Protein AF-A0A3L6R718-F1 (afdb_monomer)

Organism: Panicum miliaceum (NCBI:txid4540)

Solvent-accessible surface area (backbone atoms only — not comparable to full-atom values): 8370 Å² total; per-residue (Å²): 140,82,83,84,83,80,84,76,80,83,82,77,84,85,75,85,74,84,87,86,72,76,80,82,74,62,94,78,62,72,79,85,72,74,74,84,76,82,76,89,83,74,93,73,61,36,59,85,87,23,28,28,35,40,29,41,41,46,64,53,92,78,83,75,60,46,24,33,27,30,36,37,34,23,36,43,86,56,47,77,78,45,74,51,74,47,78,46,79,61,64,58,61,69,57,33,32,52,48,15,45,53,52,50,52,53,51,36,51,75,71,67,57,86,43,73,47,80,45,68,84,56,62,66,62,54,47,68,76,70,112

Radius of gyration: 24.32 Å; Cα contacts (8 Å, |Δi|>4): 175; chains: 1; bounding box: 55×45×75 Å

pLDDT: mean 85.24, std 19.6, range [33.31, 98.69]

Secondary structure (DSSP, 8-state):
-PPP---PPPPPP-PPPP--------TTPPP----S--------PPPTT-EEEEEEEEE--SSS--EEEEEEEE-TT--EEEEEEEEE----HHHHHHHHHHHHHHHHHHTT---EEEE-S-HHHHHHHH-

Mean predicted aligned error: 12.93 Å

Nearest PDB structures (foldseek):
  4e19-assembly2_B  TM=9.263E-01  e=2.752E-05  Halobacterium salinarum NRC-1
  4h8k-assembly1_B  TM=8.906E-01  e=5.238E-05  uncultured organism
  7o24-assembly1_C  TM=7.044E-01  e=3.435E-03  White-tufted-ear marmoset simian foamy virus
  7o0g-assembly1_A  TM=5.135E-01  e=5.390E-03  White-tufted-ear marmoset simian foamy virus
  6kr6-assembly1_A  TM=4.774E-01  e=8.578E-02  Drosophila melanogaster

Structure (mmCIF, N/CA/C/O backbone):
data_AF-A0A3L6R718-F1
#
_entry.id   AF-A0A3L6R718-F1
#
loop_
_atom_site.group_PDB
_atom_site.id
_atom_site.type_symbol
_atom_site.label_atom_id
_atom_site.label_alt_id
_atom_site.label_comp_id
_atom_site.label_asym_id
_atom_site.label_entity_id
_atom_site.label_seq_id
_atom_site.pdbx_PDB_ins_code
_atom_site.Cartn_x
_atom_site.Cartn_y
_atom_site.Cartn_z
_atom_site.occupancy
_atom_site.B_iso_or_equiv
_atom_site.auth_seq_id
_atom_site.auth_comp_id
_atom_site.auth_asym_id
_atom_site.auth_atom_id
_atom_site.pdbx_PDB_model_num
ATOM 1 N N . MET A 1 1 ? -27.736 -13.959 -58.048 1.00 43.75 1 MET A N 1
ATOM 2 C CA . MET A 1 1 ? -26.321 -13.923 -57.623 1.00 43.75 1 MET A CA 1
ATOM 3 C C . MET A 1 1 ? -26.204 -14.729 -56.344 1.00 43.75 1 MET A C 1
ATOM 5 O O . MET A 1 1 ? -26.587 -14.239 -55.293 1.00 43.75 1 MET A O 1
ATOM 9 N N . ALA A 1 2 ? -25.807 -15.994 -56.460 1.00 34.69 2 ALA A N 1
ATOM 10 C CA . ALA A 1 2 ? -25.593 -16.880 -55.322 1.00 34.69 2 ALA A CA 1
ATOM 11 C C . ALA A 1 2 ? -24.092 -16.897 -55.004 1.00 34.69 2 ALA A C 1
ATOM 13 O O . ALA A 1 2 ? -23.288 -17.207 -55.880 1.00 34.69 2 ALA A O 1
ATOM 14 N N . CYS A 1 3 ? -23.722 -16.523 -53.779 1.00 33.31 3 CYS A N 1
ATOM 15 C CA . CYS A 1 3 ? -22.373 -16.724 -53.251 1.00 33.31 3 CYS A CA 1
ATOM 16 C C . CYS A 1 3 ? -22.178 -18.211 -52.913 1.00 33.31 3 CYS A C 1
ATOM 18 O O . CYS A 1 3 ? -23.033 -18.766 -52.222 1.00 33.31 3 CYS A O 1
ATOM 20 N N . PRO A 1 4 ? -21.077 -18.862 -53.323 1.00 42.53 4 PRO A N 1
ATOM 21 C CA . PRO A 1 4 ? -20.739 -20.180 -52.815 1.00 42.53 4 PRO A CA 1
ATOM 22 C C . PRO A 1 4 ? -20.029 -20.042 -51.463 1.00 42.53 4 PRO A C 1
ATOM 24 O O . PRO A 1 4 ? -19.002 -19.377 -51.335 1.00 42.53 4 PRO A O 1
ATOM 27 N N . THR A 1 5 ? -20.593 -20.675 -50.441 1.00 45.50 5 THR A N 1
ATOM 28 C CA . THR A 1 5 ? -20.006 -20.799 -49.106 1.00 45.50 5 THR A CA 1
ATOM 29 C C . THR A 1 5 ? -18.853 -21.801 -49.168 1.00 45.50 5 THR A C 1
ATOM 31 O O . THR A 1 5 ? -19.072 -23.002 -49.306 1.00 45.50 5 THR A O 1
ATOM 34 N N . SER A 1 6 ? -17.611 -21.324 -49.090 1.00 47.25 6 SER A N 1
ATOM 35 C CA . SER A 1 6 ? -16.434 -22.182 -48.936 1.00 47.25 6 SER A CA 1
ATOM 36 C C . SER A 1 6 ? -16.367 -22.716 -47.502 1.00 47.25 6 SER A C 1
ATOM 38 O O . SER A 1 6 ? -16.189 -21.947 -46.557 1.00 47.25 6 SER A O 1
ATOM 40 N N . LEU A 1 7 ? -16.511 -24.030 -47.341 1.00 44.69 7 LEU A N 1
ATOM 41 C CA . LEU A 1 7 ? -16.279 -24.744 -46.086 1.00 44.69 7 LEU A CA 1
ATOM 42 C C . LEU A 1 7 ? -14.768 -24.780 -45.795 1.00 44.69 7 LEU A C 1
ATOM 44 O O . LEU A 1 7 ? -14.010 -25.401 -46.537 1.00 44.69 7 LEU A O 1
ATOM 48 N N . LEU A 1 8 ? -14.324 -24.115 -44.726 1.00 44.81 8 LEU A N 1
ATOM 49 C CA . LEU A 1 8 ? -12.980 -24.295 -44.165 1.00 44.81 8 LEU A CA 1
ATOM 50 C C . LEU A 1 8 ? -12.970 -25.551 -43.271 1.00 44.81 8 LEU A C 1
ATOM 52 O O . LEU A 1 8 ? -13.922 -25.746 -42.512 1.00 44.81 8 LEU A O 1
ATOM 56 N N . PRO A 1 9 ? -11.928 -26.402 -43.313 1.00 42.19 9 PRO A N 1
ATOM 57 C CA . PRO A 1 9 ? -11.829 -27.545 -42.413 1.00 42.19 9 PRO A CA 1
ATOM 58 C C . PRO A 1 9 ? -11.507 -27.082 -40.985 1.00 42.19 9 PRO A C 1
ATOM 60 O O . PRO A 1 9 ? -10.716 -26.162 -40.771 1.00 42.19 9 PRO A O 1
ATOM 63 N N . ALA A 1 10 ? -12.126 -27.737 -40.003 1.00 47.72 10 ALA A N 1
ATOM 64 C CA . ALA A 1 10 ? -11.881 -27.508 -38.585 1.00 47.72 10 ALA A CA 1
ATOM 65 C C . ALA A 1 10 ? -10.403 -27.762 -38.234 1.00 47.72 10 ALA A C 1
ATOM 67 O O . ALA A 1 10 ? -9.854 -28.820 -38.543 1.00 47.72 10 ALA A O 1
ATOM 68 N N . ALA A 1 11 ? -9.762 -26.793 -37.577 1.00 49.28 11 ALA A N 1
ATOM 69 C CA . ALA A 1 11 ? -8.417 -26.950 -37.038 1.00 49.28 11 ALA A CA 1
ATOM 70 C C . ALA A 1 11 ? -8.421 -27.993 -35.906 1.00 49.28 11 ALA A C 1
ATOM 72 O O . ALA A 1 11 ? -9.219 -27.905 -34.972 1.00 49.28 11 ALA A O 1
ATOM 73 N N . ALA A 1 12 ? -7.532 -28.985 -35.991 1.00 49.12 12 ALA A N 1
ATOM 74 C CA . ALA A 1 12 ? -7.333 -29.978 -34.941 1.00 49.12 12 ALA A CA 1
ATOM 75 C C . ALA A 1 12 ? -6.740 -29.331 -33.667 1.00 49.12 12 ALA A C 1
ATOM 77 O O . ALA A 1 12 ? -5.954 -28.384 -33.775 1.00 49.12 12 ALA A O 1
ATOM 78 N N . PRO A 1 13 ? -7.071 -29.826 -32.459 1.00 45.09 13 PRO A N 1
ATOM 79 C CA . PRO A 1 13 ? -6.542 -29.278 -31.215 1.00 45.09 13 PRO A CA 1
ATOM 80 C C . PRO A 1 13 ? -5.035 -29.536 -31.079 1.00 45.09 13 PRO A C 1
ATOM 82 O O . PRO A 1 13 ? -4.555 -30.663 -31.199 1.00 45.09 13 PRO A O 1
ATOM 85 N N . PHE A 1 14 ? -4.292 -28.466 -30.799 1.00 46.66 14 PHE A N 1
ATOM 86 C CA . PHE A 1 14 ? -2.864 -28.497 -30.502 1.00 46.66 14 PHE A CA 1
ATOM 87 C C . PHE A 1 14 ? -2.670 -28.986 -29.059 1.00 46.66 14 PHE A C 1
ATOM 89 O O . PHE A 1 14 ? -2.994 -28.272 -28.110 1.00 46.66 14 PHE A O 1
ATOM 96 N N . PHE A 1 15 ? -2.167 -30.207 -28.875 1.00 44.31 15 PHE A N 1
ATOM 97 C CA . PHE A 1 15 ? -1.768 -30.699 -27.555 1.00 44.31 15 PHE A CA 1
ATOM 98 C C . PHE A 1 15 ? -0.338 -30.224 -27.252 1.00 44.31 15 PHE A C 1
ATOM 100 O O . PHE A 1 15 ? 0.576 -30.569 -28.005 1.00 44.31 15 PHE A O 1
ATOM 107 N N . PRO A 1 16 ? -0.091 -29.449 -26.179 1.00 51.16 16 PRO A N 1
ATOM 108 C CA . PRO A 1 16 ? 1.271 -29.141 -25.767 1.00 51.16 16 PRO A CA 1
ATOM 109 C C . PRO A 1 16 ? 1.934 -30.424 -25.251 1.00 51.16 16 PRO A C 1
ATOM 111 O O . PRO A 1 16 ? 1.446 -31.062 -24.319 1.00 51.16 16 PRO A O 1
ATOM 114 N N . GLY A 1 17 ? 3.036 -30.826 -25.889 1.00 55.19 17 GLY A N 1
ATOM 115 C CA . GLY A 1 17 ? 3.840 -31.964 -25.448 1.00 55.19 17 GLY A CA 1
ATOM 116 C C . GLY A 1 17 ? 4.447 -31.739 -24.053 1.00 55.19 17 GLY A C 1
ATOM 117 O O . GLY A 1 17 ? 4.605 -30.594 -23.623 1.00 55.19 17 GLY A O 1
ATOM 118 N N . PRO A 1 18 ? 4.805 -32.813 -23.329 1.00 53.88 18 PRO A N 1
ATOM 119 C CA . PRO A 1 18 ? 5.374 -32.701 -21.994 1.00 53.88 18 PRO A CA 1
ATOM 120 C C . PRO A 1 18 ? 6.732 -31.989 -22.026 1.00 53.88 18 PRO A C 1
ATOM 122 O O . PRO A 1 18 ? 7.655 -32.365 -22.751 1.00 53.88 18 PRO A O 1
ATOM 125 N N . CYS A 1 19 ? 6.857 -30.950 -21.203 1.00 55.19 19 CYS A N 1
ATOM 126 C CA . CYS A 1 19 ? 8.073 -30.178 -20.985 1.00 55.19 19 CYS A CA 1
ATOM 127 C C . CYS A 1 19 ? 9.116 -31.005 -20.207 1.00 55.19 19 CYS A C 1
ATOM 129 O O . CYS A 1 19 ? 9.352 -30.813 -19.018 1.00 55.19 19 CYS A O 1
ATOM 131 N N . HIS A 1 20 ? 9.782 -31.934 -20.892 1.00 52.53 20 HIS A N 1
ATOM 132 C CA . HIS A 1 20 ? 10.924 -32.675 -20.357 1.00 52.53 20 HIS A CA 1
ATOM 133 C C . HIS A 1 20 ? 12.232 -31.913 -20.579 1.00 52.53 20 HIS A C 1
ATOM 135 O O . HIS A 1 20 ? 13.059 -32.290 -21.410 1.00 52.53 20 HIS A O 1
ATOM 141 N N . ARG A 1 21 ? 12.459 -30.837 -19.825 1.00 51.84 21 ARG A N 1
ATOM 142 C CA . ARG A 1 21 ? 13.832 -30.350 -19.633 1.00 51.84 21 ARG A CA 1
ATOM 143 C C . ARG A 1 21 ? 13.994 -29.666 -18.283 1.00 51.84 21 ARG A C 1
ATOM 145 O O . ARG A 1 21 ? 14.165 -28.458 -18.189 1.00 51.84 21 ARG A O 1
ATOM 152 N N . ALA A 1 22 ? 13.944 -30.473 -17.225 1.00 52.44 22 ALA A N 1
ATOM 153 C CA . ALA A 1 22 ? 14.551 -30.075 -15.964 1.00 52.44 22 ALA A CA 1
ATOM 154 C C . ALA A 1 22 ? 16.062 -29.864 -16.202 1.00 52.44 22 ALA A C 1
ATOM 156 O O . ALA A 1 22 ? 16.679 -30.691 -16.886 1.00 52.44 22 ALA A O 1
ATOM 157 N N . PRO A 1 23 ? 16.676 -28.789 -15.679 1.00 57.53 23 PRO A N 1
ATOM 158 C CA . PRO A 1 23 ? 18.126 -28.677 -15.654 1.00 57.53 23 PRO A CA 1
ATOM 159 C C . PRO A 1 23 ? 18.683 -29.886 -14.899 1.00 57.53 23 PRO A C 1
ATOM 161 O O . PRO A 1 23 ? 18.255 -30.172 -13.781 1.00 57.53 23 PRO A O 1
ATOM 164 N N . GLN A 1 24 ? 19.610 -30.615 -15.516 1.00 60.75 24 GLN A N 1
ATOM 165 C CA . GLN A 1 24 ? 20.333 -31.686 -14.837 1.00 60.75 24 GLN A CA 1
ATOM 166 C C . GLN A 1 24 ? 21.156 -31.049 -13.712 1.00 60.75 24 GLN A C 1
ATOM 168 O O . GLN A 1 24 ? 22.133 -30.346 -13.967 1.00 60.75 24 GLN A O 1
ATOM 173 N N . LEU A 1 25 ? 20.717 -31.234 -12.466 1.00 62.12 25 LEU A N 1
ATOM 174 C CA . LEU A 1 25 ? 21.479 -30.836 -11.287 1.00 62.12 25 LEU A CA 1
ATOM 175 C C . LEU A 1 25 ?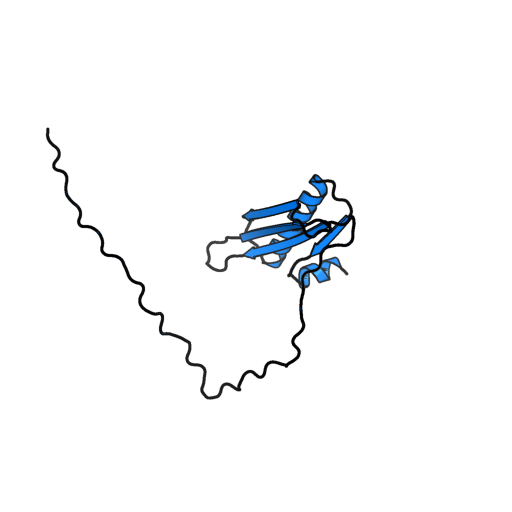 22.786 -31.640 -11.271 1.00 62.12 25 LEU A C 1
ATOM 177 O O . LEU A 1 25 ? 22.769 -32.853 -11.471 1.00 62.12 25 LEU A O 1
ATOM 181 N N . SER A 1 26 ? 23.918 -30.961 -11.063 1.00 74.38 26 SER A N 1
ATOM 182 C CA . SER A 1 26 ? 25.233 -31.607 -10.995 1.00 74.38 26 SER A CA 1
ATOM 183 C C . SER A 1 26 ? 25.226 -32.748 -9.963 1.00 74.38 26 SER A C 1
ATOM 185 O O . SER A 1 26 ? 24.768 -32.520 -8.840 1.00 74.38 26 SER A O 1
ATOM 187 N N . PRO A 1 27 ? 25.809 -33.927 -10.261 1.00 66.75 27 PRO A N 1
ATOM 188 C CA . PRO A 1 27 ? 25.975 -35.021 -9.296 1.00 66.75 27 PRO A CA 1
ATOM 189 C C . PRO A 1 27 ? 26.769 -34.629 -8.038 1.00 66.75 27 PRO A C 1
ATOM 191 O O . PRO A 1 27 ? 26.742 -35.339 -7.039 1.00 66.75 27 PRO A O 1
ATOM 194 N N . SER A 1 28 ? 27.488 -33.502 -8.088 1.00 74.69 28 SER A N 1
ATOM 195 C CA . SER A 1 28 ? 28.260 -32.939 -6.976 1.00 74.69 28 SER A CA 1
ATOM 196 C C . SER A 1 28 ? 27.502 -31.906 -6.135 1.00 74.69 28 SER A C 1
ATOM 198 O O . SER A 1 28 ? 28.082 -31.336 -5.206 1.00 74.69 28 SER A O 1
ATOM 200 N N . ALA A 1 29 ? 26.230 -31.628 -6.440 1.00 70.75 29 ALA A N 1
ATOM 201 C CA . ALA A 1 29 ? 25.427 -30.717 -5.638 1.00 70.75 29 ALA A CA 1
ATOM 202 C C . ALA A 1 29 ? 25.269 -31.291 -4.223 1.00 70.75 29 ALA A C 1
ATOM 204 O O . ALA A 1 29 ? 24.717 -32.373 -4.027 1.00 70.75 29 ALA A O 1
ATOM 205 N N . ARG A 1 30 ? 25.772 -30.563 -3.219 1.00 73.44 30 ARG A N 1
ATOM 206 C CA . ARG A 1 30 ? 25.526 -30.910 -1.816 1.00 73.44 30 ARG A CA 1
ATOM 207 C C . ARG A 1 30 ? 24.010 -30.935 -1.589 1.00 73.44 30 ARG A C 1
ATOM 209 O O . ARG A 1 30 ? 23.340 -30.014 -2.065 1.00 73.44 30 ARG A O 1
ATOM 216 N N . PRO A 1 31 ? 23.466 -31.924 -0.856 1.00 73.62 31 PRO A N 1
ATOM 217 C CA . PRO A 1 31 ? 22.072 -31.886 -0.447 1.00 73.62 31 PRO A CA 1
ATOM 218 C C . PRO A 1 31 ? 21.807 -30.546 0.231 1.00 73.62 31 PRO A C 1
ATOM 220 O O . PRO A 1 31 ? 22.541 -30.159 1.145 1.00 73.62 31 PRO A O 1
ATOM 223 N N . PHE A 1 32 ? 20.788 -29.824 -0.232 1.00 71.06 32 PHE A N 1
ATOM 224 C CA . PHE A 1 32 ? 20.300 -28.664 0.493 1.00 71.06 32 PHE A CA 1
ATOM 225 C C . PHE A 1 32 ? 19.892 -29.150 1.883 1.00 71.06 32 PHE A C 1
ATOM 227 O O . PHE A 1 32 ? 18.955 -29.934 2.020 1.00 71.06 32 PHE A O 1
ATOM 234 N N . GLN A 1 33 ? 20.643 -28.743 2.903 1.00 73.44 33 GLN A N 1
ATOM 235 C CA . GLN A 1 33 ? 20.255 -28.931 4.290 1.00 73.44 33 GLN A CA 1
ATOM 236 C C . GLN A 1 33 ? 19.480 -27.679 4.694 1.00 73.44 33 GLN A C 1
ATOM 238 O O . GLN A 1 33 ? 20.111 -26.663 4.997 1.00 73.44 33 GLN A O 1
ATOM 243 N N . PRO A 1 34 ? 18.133 -27.689 4.652 1.00 69.56 34 PRO A N 1
ATOM 244 C CA . PRO A 1 34 ? 17.376 -26.582 5.203 1.00 69.56 34 PRO A CA 1
ATOM 245 C C . PRO A 1 34 ? 17.766 -26.440 6.672 1.00 69.56 34 PRO A C 1
ATOM 247 O O . PRO A 1 34 ? 17.664 -27.392 7.447 1.00 69.56 34 PRO A O 1
ATOM 250 N N . SER A 1 35 ? 18.220 -25.248 7.055 1.00 73.19 35 SER A N 1
ATOM 251 C CA . SER A 1 35 ? 18.268 -24.853 8.459 1.00 73.19 35 SER A CA 1
ATOM 252 C C . SER A 1 35 ? 16.886 -25.134 9.052 1.00 73.19 35 SER A C 1
ATOM 254 O O . SER A 1 35 ? 15.891 -24.564 8.611 1.00 73.19 35 SER A O 1
ATOM 256 N N . SER A 1 36 ? 16.801 -26.059 10.005 1.00 72.38 36 SER A N 1
ATOM 257 C CA . SER A 1 36 ? 15.544 -26.620 10.522 1.00 72.38 36 SER A CA 1
ATOM 258 C C . SER A 1 36 ? 14.728 -25.651 11.386 1.00 72.38 36 SER A C 1
ATOM 260 O O . SER A 1 36 ? 13.772 -26.054 12.050 1.00 72.38 36 SER A O 1
ATOM 262 N N . ARG A 1 37 ? 15.057 -24.355 11.384 1.00 79.00 37 ARG A N 1
ATOM 263 C CA . ARG A 1 37 ? 14.239 -23.332 1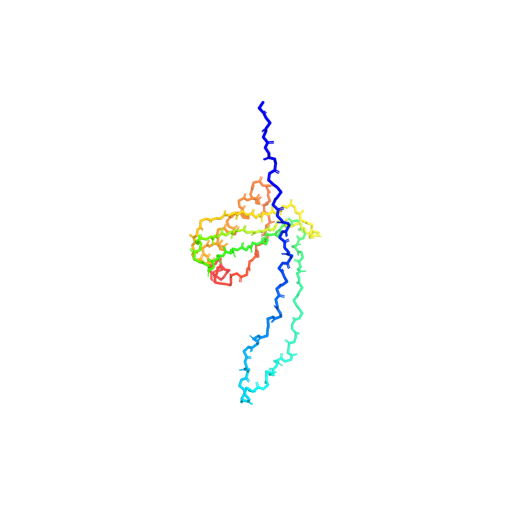2.036 1.00 79.00 37 ARG A CA 1
ATOM 264 C C . ARG A 1 37 ? 13.090 -22.926 11.122 1.00 79.00 37 ARG A C 1
ATOM 266 O O . ARG A 1 37 ? 13.176 -21.951 10.383 1.00 79.00 37 ARG A O 1
ATOM 273 N N . VAL A 1 38 ? 11.997 -23.675 11.214 1.00 79.75 38 VAL A N 1
ATOM 274 C CA . VAL A 1 38 ? 10.703 -23.251 10.677 1.00 79.75 38 VAL A CA 1
ATOM 275 C C . VAL A 1 38 ? 10.177 -22.118 11.557 1.00 79.75 38 VAL A C 1
ATOM 277 O O . VAL A 1 38 ? 9.860 -22.327 12.726 1.00 79.75 38 VAL A O 1
ATOM 280 N N . VAL A 1 39 ? 10.102 -20.908 11.003 1.00 83.75 39 VAL A N 1
ATOM 281 C CA . VAL A 1 39 ? 9.433 -19.771 11.644 1.00 83.75 39 VAL A CA 1
ATOM 282 C C . VAL A 1 39 ? 8.014 -19.706 11.099 1.00 83.75 39 VAL A C 1
ATOM 284 O O . VAL A 1 39 ? 7.816 -19.503 9.902 1.00 83.75 39 VAL A O 1
ATOM 287 N N . LEU A 1 40 ? 7.022 -19.886 11.970 1.00 84.88 40 LEU A N 1
ATOM 288 C CA . LEU A 1 40 ? 5.629 -19.685 11.595 1.00 84.88 40 LEU A CA 1
ATOM 289 C C . LEU A 1 40 ? 5.377 -18.182 11.424 1.00 84.88 40 LEU A C 1
ATOM 291 O O . LEU A 1 40 ? 5.417 -17.429 12.395 1.00 84.88 40 LEU A O 1
ATOM 295 N N . VAL A 1 41 ? 5.114 -17.754 10.190 1.00 84.19 41 VAL A N 1
ATOM 296 C CA . VAL A 1 41 ? 4.711 -16.379 9.880 1.00 84.19 41 VAL A CA 1
ATOM 297 C C . VAL A 1 41 ? 3.209 -16.374 9.634 1.00 84.19 41 VAL A C 1
ATOM 299 O O . VAL A 1 41 ? 2.725 -17.003 8.696 1.00 84.19 41 VAL A O 1
ATOM 302 N N . GLN A 1 42 ? 2.470 -15.666 10.484 1.00 91.31 42 GLN A N 1
ATOM 303 C CA . GLN A 1 42 ? 1.031 -15.486 10.339 1.00 91.31 42 GLN A CA 1
ATOM 304 C C . GLN A 1 42 ? 0.719 -14.001 10.169 1.00 91.31 42 GLN A C 1
ATOM 306 O O . GLN A 1 42 ? 1.235 -13.155 10.898 1.00 91.31 42 GLN A O 1
ATOM 311 N N . TRP A 1 43 ? -0.155 -13.684 9.215 1.00 93.88 43 TRP A N 1
ATOM 312 C CA . TRP A 1 43 ? -0.702 -12.339 9.091 1.00 93.88 43 TRP A CA 1
ATOM 313 C C . TRP A 1 43 ? -1.570 -12.005 10.313 1.00 93.88 43 TRP A C 1
ATOM 315 O O . TRP A 1 43 ? -2.412 -12.805 10.724 1.00 93.88 43 TRP A O 1
ATOM 325 N N . VAL A 1 44 ? -1.390 -10.808 10.874 1.00 94.81 44 VAL A N 1
ATOM 326 C CA . VAL A 1 44 ? -2.132 -10.331 12.051 1.00 94.81 44 VAL A CA 1
ATOM 327 C C . VAL A 1 44 ? -2.925 -9.076 11.674 1.00 94.81 44 VAL A C 1
ATOM 329 O O . VAL A 1 44 ? -2.360 -8.187 11.032 1.00 94.81 44 VAL A O 1
ATOM 332 N N . PRO A 1 45 ? -4.209 -8.947 12.055 1.00 96.94 45 PRO A N 1
ATOM 333 C CA . PRO A 1 45 ? -4.965 -7.715 11.833 1.00 96.94 45 PRO A CA 1
ATOM 334 C C . PRO A 1 45 ? -4.378 -6.525 12.614 1.00 96.94 45 PRO A C 1
ATOM 336 O O . PRO A 1 45 ? -3.647 -6.716 13.587 1.00 96.94 45 PRO A O 1
ATOM 339 N N . PRO A 1 46 ? -4.670 -5.276 12.208 1.00 97.94 46 PRO A N 1
ATOM 340 C CA . PRO A 1 46 ? -4.223 -4.104 12.954 1.00 97.94 46 PRO A CA 1
ATOM 341 C C . PRO A 1 46 ? -4.933 -3.998 14.321 1.00 97.94 46 PRO A C 1
ATOM 343 O O . PRO A 1 46 ? -6.004 -4.586 14.511 1.00 97.94 46 PRO A O 1
ATOM 346 N N . PRO A 1 47 ? -4.392 -3.203 15.266 1.00 97.94 47 PRO A N 1
ATOM 347 C CA . PRO A 1 47 ? -5.062 -2.913 16.532 1.00 97.94 47 PRO A CA 1
ATOM 348 C C . PRO A 1 47 ? -6.477 -2.344 16.342 1.00 97.94 47 PRO A C 1
ATOM 350 O O . PRO A 1 47 ? -6.798 -1.735 15.320 1.00 97.94 47 PRO A O 1
ATOM 353 N N . ARG A 1 48 ? -7.343 -2.486 17.353 1.00 97.56 48 ARG A N 1
ATOM 354 C CA . ARG A 1 48 ? -8.706 -1.926 17.303 1.00 97.56 48 ARG A CA 1
ATOM 355 C C . ARG A 1 48 ? -8.687 -0.425 17.002 1.00 97.56 48 ARG A C 1
ATOM 357 O O . ARG A 1 48 ? -7.941 0.335 17.614 1.00 97.56 48 ARG A O 1
ATOM 364 N N . GLY A 1 49 ? -9.539 -0.004 16.067 1.00 96.19 49 GLY A N 1
ATOM 365 C CA . GLY A 1 49 ? -9.639 1.391 15.631 1.00 96.19 49 GLY A CA 1
ATOM 366 C C . GLY A 1 49 ? -8.533 1.848 14.671 1.00 96.19 49 GLY A C 1
ATOM 367 O O . GLY A 1 49 ? -8.508 3.034 14.324 1.00 96.19 49 GLY A O 1
ATOM 368 N N . TRP A 1 50 ? -7.650 0.937 14.255 1.00 98.56 50 TRP A N 1
ATOM 369 C CA . TRP A 1 50 ? -6.669 1.132 13.193 1.00 98.56 50 TRP A CA 1
ATOM 370 C C . TRP A 1 50 ? -7.076 0.368 11.936 1.00 98.56 50 TRP A C 1
ATOM 372 O O . TRP A 1 50 ? -7.804 -0.625 11.991 1.00 98.56 50 TRP A O 1
ATOM 382 N N . PHE A 1 51 ? -6.552 0.830 10.808 1.00 98.69 51 PHE A N 1
ATOM 383 C CA . PHE A 1 51 ? -6.651 0.159 9.521 1.00 98.69 51 PHE A CA 1
ATOM 384 C C . PHE A 1 51 ? -5.267 -0.284 9.073 1.00 98.69 51 PHE A C 1
ATOM 386 O O . PHE A 1 51 ? -4.267 0.339 9.420 1.00 98.69 51 PHE A O 1
ATOM 393 N N . LYS A 1 52 ? -5.193 -1.365 8.309 1.00 98.69 52 LYS A N 1
ATOM 394 C CA . LYS A 1 52 ? -3.942 -1.872 7.756 1.00 98.69 52 LYS A CA 1
ATOM 395 C C . LYS A 1 52 ? -3.942 -1.682 6.255 1.00 98.69 52 LYS A C 1
ATOM 397 O O . LYS A 1 52 ? -4.879 -2.124 5.601 1.00 98.69 52 LYS A O 1
ATOM 402 N N . ILE A 1 53 ? -2.908 -1.035 5.738 1.00 98.56 53 ILE A N 1
ATOM 403 C CA . ILE A 1 53 ? -2.657 -0.862 4.311 1.00 98.56 53 ILE A CA 1
ATOM 404 C C . ILE A 1 53 ? -1.552 -1.845 3.938 1.00 98.56 53 ILE A C 1
ATOM 406 O O . ILE A 1 53 ? -0.401 -1.634 4.310 1.00 98.56 53 ILE A O 1
ATOM 410 N N . ASN A 1 54 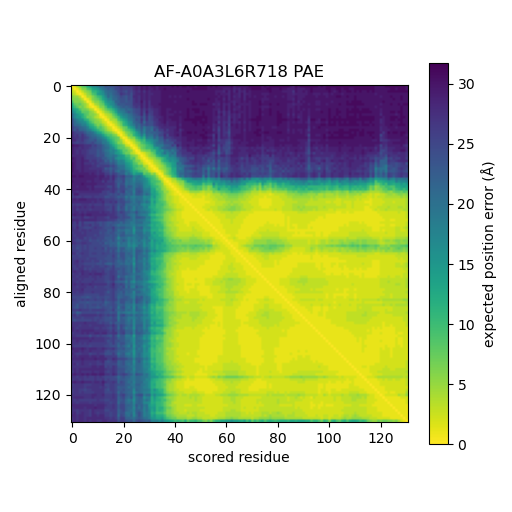? -1.906 -2.907 3.221 1.00 98.38 54 ASN A N 1
ATOM 411 C CA . ASN A 1 54 ? -0.940 -3.766 2.544 1.00 98.38 54 ASN A CA 1
ATOM 412 C C . ASN A 1 54 ? -0.756 -3.243 1.115 1.00 98.38 54 ASN A C 1
ATOM 414 O O . ASN A 1 54 ? -1.757 -3.048 0.423 1.00 98.38 54 ASN A O 1
ATOM 418 N N . PHE A 1 55 ? 0.479 -3.007 0.681 1.00 98.50 55 PHE A N 1
ATOM 419 C CA . PHE A 1 55 ? 0.794 -2.543 -0.674 1.00 98.50 55 PHE A CA 1
ATOM 420 C C . PHE A 1 55 ? 1.865 -3.427 -1.318 1.00 98.50 55 PHE A C 1
ATOM 422 O O . PHE A 1 55 ? 2.631 -4.068 -0.605 1.00 98.50 55 PHE A O 1
ATOM 429 N N . ASN A 1 56 ? 1.876 -3.470 -2.650 1.00 98.38 56 ASN A N 1
ATOM 430 C CA . ASN A 1 56 ? 2.902 -4.149 -3.437 1.00 98.38 56 ASN A CA 1
ATOM 431 C C . ASN A 1 56 ? 3.018 -3.504 -4.826 1.00 98.38 56 ASN A C 1
ATOM 433 O O . ASN A 1 56 ? 2.007 -3.224 -5.486 1.00 98.38 56 ASN A O 1
ATOM 437 N N . GLY A 1 57 ? 4.241 -3.329 -5.296 1.00 98.06 57 GLY A N 1
ATOM 438 C CA . GLY A 1 57 ? 4.609 -2.931 -6.645 1.00 98.06 57 GLY A CA 1
ATOM 439 C C . GLY A 1 57 ? 5.060 -4.121 -7.494 1.00 98.06 57 GLY A C 1
ATOM 440 O O . GLY A 1 57 ? 5.574 -5.120 -7.010 1.00 98.06 57 GLY A O 1
ATOM 441 N N . SER A 1 58 ? 4.850 -4.064 -8.805 1.00 97.44 58 SER A N 1
ATOM 442 C CA . SER A 1 58 ? 5.328 -5.111 -9.710 1.00 97.44 58 SER A CA 1
ATOM 443 C C . SER A 1 58 ? 5.827 -4.517 -11.014 1.00 97.44 58 SER A C 1
ATOM 445 O O . SER A 1 58 ? 5.210 -3.610 -11.576 1.00 97.44 58 SER A O 1
ATOM 447 N N . VAL A 1 59 ? 6.953 -5.039 -11.493 1.00 97.94 59 VAL A N 1
ATOM 448 C CA . VAL A 1 59 ? 7.595 -4.651 -12.748 1.00 97.94 59 VAL A CA 1
ATOM 449 C C . VAL A 1 59 ? 7.780 -5.902 -13.598 1.00 97.94 59 VAL A C 1
ATOM 451 O O . VAL A 1 59 ? 8.274 -6.920 -13.120 1.00 97.94 59 VAL A O 1
ATOM 454 N N . TYR A 1 60 ? 7.385 -5.829 -14.867 1.00 96.31 60 TYR A N 1
ATOM 455 C CA . TYR A 1 60 ? 7.540 -6.934 -15.806 1.00 96.31 60 TYR A CA 1
ATOM 456 C C . TYR A 1 60 ? 8.929 -6.875 -16.453 1.00 96.31 60 TYR A C 1
ATOM 458 O O . TYR A 1 60 ? 9.295 -5.878 -17.076 1.00 96.31 60 TYR A O 1
ATOM 466 N N . HIS A 1 61 ? 9.691 -7.964 -16.338 1.00 93.06 61 HIS A N 1
ATOM 467 C CA . HIS A 1 61 ? 11.019 -8.121 -16.947 1.00 93.06 61 HIS A CA 1
ATOM 468 C C . HIS A 1 61 ? 10.959 -8.885 -18.283 1.00 93.06 61 HIS A C 1
ATOM 470 O O . HIS A 1 61 ? 11.770 -9.765 -18.549 1.00 93.06 61 HIS A O 1
ATOM 476 N N . ASP A 1 62 ? 9.972 -8.562 -19.119 1.00 95.50 62 ASP A N 1
ATOM 477 C CA . ASP A 1 62 ? 9.716 -9.176 -20.435 1.00 95.50 62 ASP A CA 1
ATOM 478 C C . ASP A 1 62 ? 10.015 -8.220 -21.611 1.00 95.50 62 ASP A C 1
ATOM 480 O O . ASP A 1 62 ? 9.693 -8.517 -22.757 1.00 95.50 62 ASP A O 1
ATOM 484 N N . GLY A 1 63 ? 10.596 -7.046 -21.333 1.00 94.25 63 GLY A N 1
ATOM 485 C CA . GLY A 1 63 ? 10.840 -5.993 -22.324 1.00 94.25 63 GLY A CA 1
ATOM 486 C C . GLY A 1 63 ? 9.611 -5.143 -22.669 1.00 94.25 63 GLY A C 1
ATOM 487 O O . GLY A 1 63 ? 9.740 -4.179 -23.417 1.00 94.25 63 GLY A O 1
ATOM 488 N N . SER A 1 64 ? 8.434 -5.434 -22.099 1.00 95.25 64 SER A N 1
ATOM 489 C CA . SER A 1 64 ? 7.200 -4.680 -22.375 1.00 95.25 64 SER A CA 1
ATOM 490 C C . SER A 1 64 ? 7.149 -3.298 -21.720 1.00 95.25 64 SER A C 1
ATOM 492 O O . SER A 1 64 ? 6.267 -2.504 -22.039 1.00 95.25 64 SER A O 1
ATOM 494 N N . GLY A 1 65 ? 8.041 -3.020 -20.763 1.00 95.75 65 GLY A N 1
ATOM 495 C CA . GLY A 1 65 ? 7.999 -1.790 -19.973 1.00 95.75 65 GLY A CA 1
ATOM 496 C C . GLY A 1 65 ? 6.749 -1.684 -19.094 1.00 95.75 65 GLY A C 1
ATOM 497 O O . GLY A 1 65 ? 6.363 -0.590 -18.702 1.00 95.75 65 GLY A O 1
ATOM 498 N N . ARG A 1 66 ? 6.072 -2.794 -18.777 1.00 98.00 66 ARG A N 1
ATOM 499 C CA . ARG A 1 66 ? 4.881 -2.761 -17.920 1.00 98.00 66 ARG A CA 1
ATOM 500 C C . ARG A 1 66 ? 5.256 -2.715 -16.443 1.00 98.00 66 ARG A C 1
ATOM 502 O O . ARG A 1 66 ? 6.218 -3.346 -16.003 1.00 98.00 66 ARG A O 1
ATOM 509 N N . ALA A 1 67 ? 4.451 -1.992 -15.676 1.00 98.50 67 ALA A N 1
ATOM 510 C CA . ALA A 1 67 ? 4.462 -2.007 -14.225 1.00 98.50 67 ALA A CA 1
ATOM 511 C C . ALA A 1 67 ? 3.033 -1.857 -13.692 1.00 98.50 67 ALA A C 1
ATOM 513 O O . ALA A 1 67 ? 2.146 -1.317 -14.361 1.00 98.50 67 ALA A O 1
ATOM 514 N N . SER A 1 68 ? 2.801 -2.347 -12.484 1.00 98.50 68 SER A N 1
ATOM 515 C CA . SER A 1 68 ? 1.510 -2.263 -11.807 1.00 98.50 68 SER A CA 1
ATOM 516 C C . SER A 1 68 ? 1.696 -2.097 -10.311 1.00 98.50 68 SER A C 1
ATOM 518 O O . SER A 1 68 ? 2.711 -2.508 -9.753 1.00 98.50 68 SER A O 1
ATOM 520 N N . ILE A 1 69 ? 0.685 -1.538 -9.663 1.00 98.69 69 ILE A N 1
ATOM 521 C CA . ILE A 1 69 ? 0.603 -1.448 -8.210 1.00 98.69 69 ILE A CA 1
ATOM 522 C C . ILE A 1 69 ? -0.659 -2.143 -7.721 1.00 98.69 69 ILE A C 1
ATOM 524 O O . ILE A 1 69 ? -1.681 -2.188 -8.412 1.00 98.69 69 ILE A O 1
ATOM 528 N N . GLY A 1 70 ? -0.584 -2.681 -6.513 1.00 98.44 70 GLY A N 1
ATOM 529 C CA . GLY A 1 70 ? -1.679 -3.371 -5.860 1.00 98.44 70 GLY A CA 1
ATOM 530 C C . GLY A 1 70 ? -1.687 -3.118 -4.362 1.00 98.44 70 GLY A C 1
ATOM 531 O O . GLY A 1 70 ? -0.709 -2.645 -3.778 1.00 98.44 70 GLY A O 1
ATOM 532 N N . GLY A 1 71 ? -2.813 -3.429 -3.731 1.00 98.19 71 GLY A N 1
ATOM 533 C CA . GLY A 1 71 ? -2.926 -3.332 -2.286 1.00 98.19 71 GLY A CA 1
ATOM 534 C C . GLY A 1 71 ? -4.327 -3.570 -1.745 1.00 98.19 71 GLY A C 1
ATOM 535 O O . GLY A 1 71 ? -5.309 -3.667 -2.483 1.00 98.19 71 GLY A O 1
ATOM 536 N N . ALA A 1 72 ? -4.415 -3.645 -0.422 1.00 98.50 72 ALA A N 1
ATOM 537 C CA . ALA A 1 72 ? -5.665 -3.771 0.310 1.00 98.50 72 ALA A CA 1
ATOM 538 C C . ALA A 1 72 ? -5.624 -2.946 1.598 1.00 98.50 72 ALA A C 1
ATOM 540 O O . ALA A 1 72 ? -4.634 -2.954 2.328 1.00 98.50 72 ALA A O 1
ATOM 541 N N . ILE A 1 73 ? -6.735 -2.279 1.896 1.00 98.62 73 ILE A N 1
ATOM 542 C CA . ILE A 1 73 ? -7.006 -1.637 3.178 1.00 98.62 73 ILE A CA 1
ATOM 543 C C . ILE A 1 73 ? -7.944 -2.550 3.961 1.00 98.62 73 ILE A C 1
ATOM 545 O O . ILE A 1 73 ? -9.022 -2.901 3.476 1.00 98.62 73 ILE A O 1
ATOM 549 N N . ARG A 1 74 ? -7.545 -2.933 5.172 1.00 98.62 74 ARG A N 1
ATOM 550 C CA . ARG A 1 74 ? -8.308 -3.822 6.055 1.00 98.62 74 ARG A CA 1
ATOM 551 C C . ARG A 1 74 ? -8.614 -3.159 7.390 1.00 98.62 7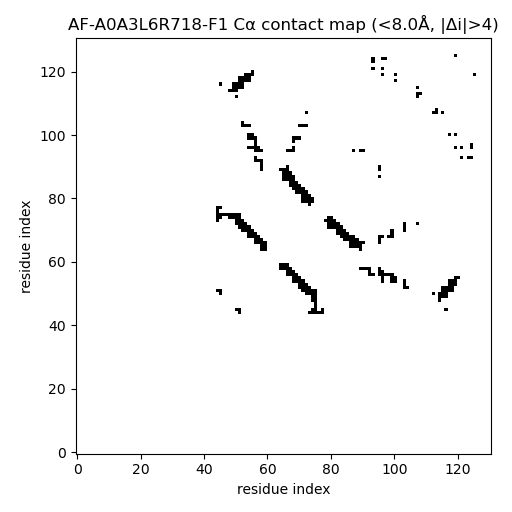4 ARG A C 1
ATOM 553 O O . ARG A 1 74 ? -7.804 -2.380 7.889 1.00 98.62 74 ARG A O 1
ATOM 560 N N . ASP A 1 75 ? -9.766 -3.475 7.969 1.00 98.44 75 ASP A N 1
ATOM 561 C CA . ASP A 1 75 ? -10.128 -3.040 9.321 1.00 98.44 75 ASP A CA 1
ATOM 562 C C . ASP A 1 75 ? -9.510 -3.943 10.407 1.00 98.44 75 ASP A C 1
ATOM 564 O O . ASP A 1 75 ? -8.821 -4.927 10.122 1.00 98.44 75 ASP A O 1
ATOM 568 N N . SER A 1 76 ? -9.768 -3.629 11.679 1.00 98.06 76 SER A N 1
ATOM 569 C CA . SER A 1 76 ? -9.264 -4.404 12.822 1.00 98.06 76 SER A CA 1
ATOM 570 C C . SER A 1 76 ? -9.893 -5.793 12.985 1.00 98.06 76 SER A C 1
ATOM 572 O O . SER A 1 76 ? -9.418 -6.577 13.801 1.00 98.06 76 SER A O 1
ATOM 574 N N . ALA A 1 77 ? -10.959 -6.110 12.245 1.00 97.69 77 ALA A N 1
ATOM 575 C CA . ALA A 1 77 ? -11.504 -7.466 12.145 1.00 97.69 77 ALA A CA 1
ATOM 576 C C . ALA A 1 77 ? -10.889 -8.242 10.961 1.00 97.69 77 ALA A C 1
ATOM 578 O O . ALA A 1 77 ? -11.280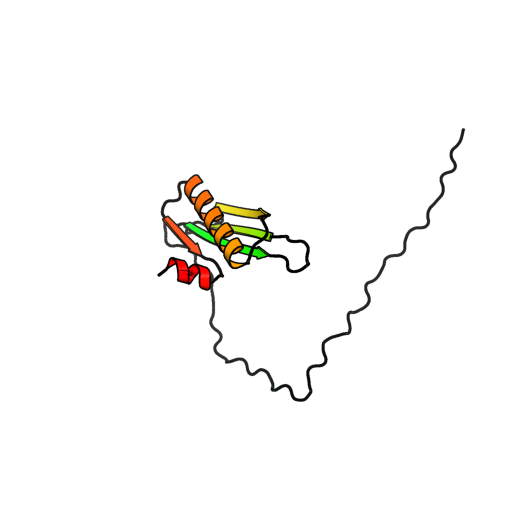 -9.375 10.691 1.00 97.69 77 ALA A O 1
ATOM 579 N N . GLY A 1 78 ? -9.939 -7.635 10.242 1.00 97.06 78 GLY A N 1
ATOM 580 C CA . GLY A 1 78 ? -9.288 -8.200 9.064 1.00 97.06 78 GLY A CA 1
ATOM 581 C C . GLY A 1 78 ? -10.126 -8.150 7.787 1.00 97.06 78 GLY A C 1
ATOM 582 O O . GLY A 1 78 ? -9.686 -8.663 6.749 1.00 97.06 78 GLY A O 1
ATOM 583 N N . ARG A 1 79 ? -11.299 -7.508 7.830 1.00 98.12 79 ARG A N 1
ATOM 584 C CA . ARG A 1 79 ? -12.187 -7.372 6.673 1.00 98.12 79 ARG A CA 1
ATOM 585 C C . ARG A 1 79 ? -11.595 -6.370 5.698 1.00 98.12 79 ARG A C 1
ATOM 587 O O . ARG A 1 79 ? -11.086 -5.328 6.106 1.00 98.12 79 ARG A O 1
ATOM 594 N N . VAL A 1 80 ? -11.674 -6.683 4.409 1.00 98.12 80 VAL A N 1
ATOM 595 C CA . VAL A 1 80 ? -11.252 -5.764 3.350 1.00 98.12 80 VAL A CA 1
ATOM 596 C C . VAL A 1 80 ? -12.260 -4.624 3.271 1.00 98.12 80 VAL A C 1
ATOM 598 O O . VAL A 1 80 ? -13.443 -4.852 3.040 1.00 98.12 80 VAL A O 1
ATOM 601 N N . VAL A 1 81 ? -11.774 -3.406 3.474 1.00 98.06 81 VAL A N 1
ATOM 602 C CA . VAL A 1 81 ? -12.535 -2.161 3.312 1.00 98.06 81 VAL A CA 1
ATOM 603 C C . VAL A 1 81 ? -12.411 -1.666 1.875 1.00 98.06 81 VAL A C 1
ATOM 605 O O . VAL A 1 81 ? -13.381 -1.193 1.294 1.00 98.06 81 VAL A O 1
ATOM 608 N N . LEU A 1 82 ? -11.213 -1.787 1.300 1.00 98.56 82 LEU A N 1
ATOM 609 C CA . LEU A 1 82 ? -10.918 -1.404 -0.075 1.00 98.56 82 LEU A CA 1
ATOM 610 C C . LEU A 1 82 ? -9.775 -2.269 -0.613 1.00 98.56 82 LEU A C 1
ATOM 612 O O . LEU A 1 82 ? -8.837 -2.573 0.119 1.00 98.56 82 LEU A O 1
ATOM 616 N N . ALA A 1 83 ? -9.828 -2.630 -1.892 1.00 98.25 83 ALA A N 1
ATOM 617 C CA . ALA A 1 83 ? -8.715 -3.237 -2.618 1.00 98.25 83 ALA A CA 1
ATOM 618 C C . ALA A 1 83 ? -8.408 -2.412 -3.873 1.00 98.25 83 ALA A C 1
ATOM 620 O O . ALA A 1 83 ? -9.308 -1.781 -4.430 1.00 98.25 83 ALA A O 1
ATOM 621 N N . LEU A 1 84 ? -7.145 -2.404 -4.298 1.00 96.69 84 LEU A N 1
ATOM 622 C CA . LEU A 1 84 ? -6.694 -1.706 -5.499 1.00 96.69 84 LEU A CA 1
ATOM 623 C C . LEU A 1 84 ? -5.775 -2.603 -6.330 1.00 96.69 84 LEU A C 1
ATOM 625 O O . LEU A 1 84 ? -4.975 -3.367 -5.786 1.00 96.69 84 LEU A O 1
ATOM 629 N N . ALA A 1 85 ? -5.892 -2.469 -7.646 1.00 98.19 85 ALA A N 1
ATOM 630 C CA . ALA A 1 85 ? -4.988 -3.030 -8.637 1.00 98.19 85 ALA A CA 1
ATOM 631 C C . ALA A 1 85 ? -5.057 -2.132 -9.877 1.00 98.19 85 ALA A C 1
ATOM 633 O O . ALA A 1 85 ? -6.113 -2.023 -10.499 1.00 98.19 85 ALA A O 1
ATOM 634 N N . GLU A 1 86 ? -3.967 -1.448 -10.208 1.00 97.94 86 GLU A N 1
ATOM 635 C CA . GLU A 1 86 ? -3.932 -0.502 -11.328 1.00 97.94 86 GLU A CA 1
ATOM 636 C C . GLU A 1 86 ? -2.552 -0.509 -12.014 1.00 97.94 86 GLU A C 1
ATOM 638 O O . GLU A 1 86 ? -1.532 -0.756 -11.357 1.00 97.94 86 GLU A O 1
ATOM 643 N N . PRO A 1 87 ? -2.485 -0.285 -13.341 1.00 98.38 87 PRO A N 1
ATOM 644 C CA . PRO A 1 87 ? -1.214 -0.089 -14.027 1.00 98.38 87 PRO A CA 1
ATOM 645 C C . PRO A 1 87 ? -0.533 1.191 -13.533 1.00 98.38 87 PRO A C 1
ATOM 647 O O . PRO A 1 87 ? -1.188 2.146 -13.113 1.00 98.38 87 PRO A O 1
ATOM 650 N N . THR A 1 88 ? 0.792 1.229 -13.613 1.00 98.44 88 THR A N 1
ATOM 651 C CA . THR A 1 88 ? 1.574 2.429 -13.310 1.00 98.44 88 THR A CA 1
ATOM 652 C C . THR A 1 88 ? 2.694 2.602 -14.326 1.00 98.44 88 THR A C 1
ATOM 654 O O . THR A 1 88 ? 3.011 1.689 -15.088 1.00 98.44 88 THR A O 1
ATOM 657 N N . GLU A 1 89 ? 3.296 3.786 -14.349 1.00 97.94 89 GLU A N 1
ATOM 658 C CA . GLU A 1 89 ? 4.473 4.038 -15.171 1.00 97.94 89 GLU A CA 1
ATOM 659 C C . GLU A 1 89 ? 5.614 3.090 -14.787 1.00 97.94 89 GLU A C 1
ATOM 661 O O . GLU A 1 89 ? 5.857 2.827 -13.605 1.00 97.94 89 GLU A O 1
ATOM 666 N N . HIS A 1 90 ? 6.361 2.624 -15.783 1.00 98.00 90 HIS A N 1
ATOM 667 C CA . HIS A 1 90 ? 7.557 1.826 -15.549 1.00 98.00 90 HIS A CA 1
ATOM 668 C C . HIS A 1 90 ? 8.587 2.588 -14.712 1.00 98.00 90 HIS A C 1
ATOM 670 O O . HIS A 1 90 ? 8.802 3.783 -14.912 1.00 98.00 90 HIS A O 1
ATOM 676 N N . SER A 1 91 ? 9.237 1.892 -13.784 1.00 97.81 91 SER A N 1
ATOM 677 C CA . SER A 1 91 ? 10.384 2.397 -13.032 1.00 97.81 91 SER A CA 1
ATOM 678 C C . SER A 1 91 ? 11.112 1.231 -12.357 1.00 97.81 91 SER A C 1
ATOM 680 O O . SER A 1 91 ? 10.752 0.070 -12.555 1.00 97.81 91 SER A O 1
ATOM 682 N N . THR A 1 92 ? 12.120 1.525 -11.536 1.00 96.56 92 THR A N 1
ATOM 683 C CA . THR A 1 92 ? 12.724 0.521 -10.654 1.00 96.56 92 THR A CA 1
ATOM 684 C C . THR A 1 92 ? 11.687 -0.019 -9.668 1.00 96.56 92 THR A C 1
ATOM 686 O O . THR A 1 92 ? 10.758 0.695 -9.280 1.00 96.56 92 THR A O 1
ATOM 689 N N . VAL A 1 93 ? 11.853 -1.275 -9.238 1.00 96.56 93 VAL A N 1
ATOM 690 C CA . VAL A 1 93 ? 10.896 -1.937 -8.336 1.00 96.56 93 VAL A CA 1
ATOM 691 C C . VAL A 1 93 ? 10.635 -1.113 -7.073 1.00 96.56 93 VAL A C 1
ATOM 693 O O . VAL A 1 93 ? 9.480 -0.839 -6.783 1.00 96.56 93 VAL A O 1
ATOM 696 N N . GLY A 1 94 ? 11.673 -0.571 -6.424 1.00 97.56 94 GLY A N 1
ATOM 697 C CA . GLY A 1 94 ? 11.506 0.254 -5.222 1.00 97.56 94 GLY A CA 1
ATOM 698 C C . GLY A 1 94 ? 10.705 1.544 -5.453 1.00 97.56 94 GLY A C 1
ATOM 699 O O . GLY A 1 94 ? 9.951 1.975 -4.582 1.00 97.56 94 GLY A O 1
ATOM 700 N N . ILE A 1 95 ? 10.791 2.153 -6.645 1.00 98.06 95 ILE A N 1
ATOM 701 C CA . ILE A 1 95 ? 9.941 3.305 -6.997 1.00 98.06 95 ILE A CA 1
ATOM 702 C C . ILE A 1 95 ? 8.488 2.858 -7.200 1.00 98.06 95 ILE A C 1
ATOM 704 O O . ILE A 1 95 ? 7.566 3.562 -6.786 1.00 98.06 95 ILE A O 1
ATOM 708 N N . VAL A 1 96 ? 8.265 1.704 -7.828 1.00 98.50 96 VAL A N 1
ATOM 709 C CA . VAL A 1 96 ? 6.918 1.146 -8.027 1.00 98.50 96 VAL A CA 1
ATOM 710 C C . VAL A 1 96 ? 6.288 0.726 -6.691 1.00 98.50 96 VAL A C 1
ATOM 712 O O . VAL A 1 96 ? 5.114 1.019 -6.461 1.00 9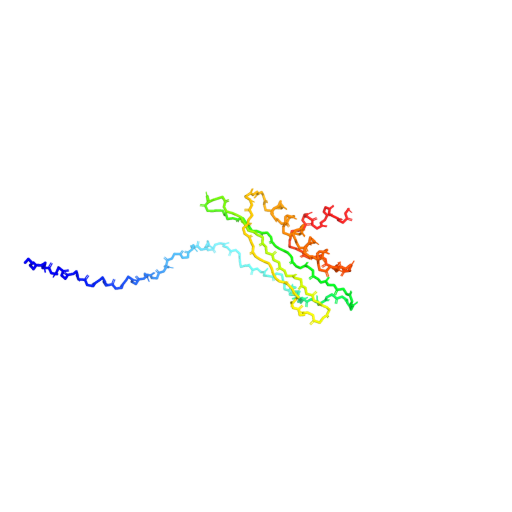8.50 96 VAL A O 1
ATOM 715 N N . GLU A 1 97 ? 7.069 0.164 -5.771 1.00 98.31 97 GLU A N 1
ATOM 716 C CA . GLU A 1 97 ? 6.673 -0.114 -4.384 1.00 98.31 97 GLU A CA 1
ATOM 717 C C . GLU A 1 97 ? 6.284 1.165 -3.636 1.00 98.31 97 GLU A C 1
ATOM 719 O O . GLU A 1 97 ? 5.190 1.277 -3.074 1.00 98.31 97 GLU A O 1
ATOM 724 N N . ALA A 1 98 ? 7.123 2.202 -3.710 1.00 98.44 98 ALA A N 1
ATOM 725 C CA . ALA A 1 98 ? 6.820 3.495 -3.103 1.00 98.44 98 ALA A CA 1
ATOM 726 C C . ALA A 1 98 ? 5.543 4.125 -3.689 1.00 98.44 98 ALA A C 1
ATOM 728 O O . ALA A 1 98 ? 4.738 4.705 -2.954 1.00 98.44 98 ALA A O 1
ATOM 729 N N . ARG A 1 99 ? 5.305 3.981 -5.000 1.00 98.62 99 ARG A N 1
ATOM 730 C CA . ARG A 1 99 ? 4.058 4.416 -5.655 1.00 98.62 99 ARG A CA 1
ATOM 731 C C . ARG A 1 99 ? 2.844 3.656 -5.118 1.00 98.62 99 ARG A C 1
ATOM 733 O O . ARG A 1 99 ? 1.830 4.298 -4.831 1.00 98.62 99 ARG A O 1
ATOM 740 N N . ALA A 1 100 ? 2.945 2.340 -4.927 1.00 98.69 100 ALA A N 1
ATOM 741 C CA . ALA A 1 100 ? 1.883 1.527 -4.334 1.00 98.69 100 ALA A CA 1
ATOM 742 C C . ALA A 1 100 ? 1.545 1.995 -2.906 1.00 98.69 100 ALA A C 1
ATOM 744 O O . ALA A 1 100 ? 0.373 2.221 -2.586 1.00 98.69 100 ALA A O 1
ATOM 745 N N . MET A 1 101 ? 2.565 2.256 -2.082 1.00 98.56 101 MET A N 1
ATOM 746 C CA . MET A 1 101 ? 2.396 2.814 -0.737 1.00 98.56 101 MET A CA 1
ATOM 747 C C . MET A 1 101 ? 1.697 4.182 -0.760 1.00 98.56 101 MET A C 1
ATOM 749 O O . MET A 1 101 ? 0.701 4.387 -0.061 1.00 98.56 101 MET A O 1
ATOM 753 N N . ILE A 1 102 ? 2.182 5.120 -1.586 1.00 98.44 102 ILE A N 1
ATOM 754 C CA . ILE A 1 102 ? 1.599 6.467 -1.725 1.00 98.44 102 ILE A CA 1
ATOM 755 C C . ILE A 1 102 ? 0.134 6.375 -2.157 1.00 98.44 102 ILE A C 1
ATOM 757 O O . ILE A 1 102 ? -0.718 7.102 -1.635 1.00 98.44 102 ILE A O 1
ATOM 761 N N . ARG A 1 103 ? -0.183 5.476 -3.094 1.00 98.69 103 ARG A N 1
ATOM 762 C CA . ARG A 1 103 ? -1.553 5.260 -3.558 1.00 98.69 103 ARG A CA 1
ATOM 763 C C . ARG A 1 103 ? -2.456 4.754 -2.436 1.00 98.69 103 ARG A C 1
ATOM 765 O O . ARG A 1 103 ? -3.538 5.316 -2.244 1.00 98.69 103 ARG A O 1
ATOM 772 N N . GLY A 1 104 ? -1.998 3.764 -1.669 1.00 98.44 104 GLY A N 1
ATOM 773 C CA . GLY A 1 104 ? -2.705 3.255 -0.492 1.00 98.44 104 GLY A CA 1
ATOM 774 C C . GLY A 1 104 ? -2.964 4.344 0.556 1.00 98.44 104 GLY A C 1
ATOM 775 O O . GLY A 1 104 ? -4.089 4.486 1.034 1.00 98.44 104 GLY A O 1
ATOM 776 N N . LEU A 1 105 ? -1.961 5.177 0.850 1.00 98.50 105 LEU A N 1
ATOM 777 C CA . LEU A 1 105 ? -2.085 6.302 1.786 1.00 98.50 105 LEU A CA 1
ATOM 778 C C . LEU A 1 105 ? -3.091 7.357 1.308 1.00 98.50 105 LEU A C 1
ATOM 780 O O . LEU A 1 105 ? -3.923 7.812 2.091 1.00 98.50 105 LEU A O 1
ATOM 784 N N . ARG A 1 106 ? -3.066 7.721 0.020 1.00 98.62 106 ARG A N 1
ATOM 785 C CA . ARG A 1 106 ? -4.042 8.659 -0.564 1.00 98.62 106 ARG A CA 1
ATOM 786 C C . ARG A 1 106 ? -5.472 8.133 -0.461 1.00 98.62 106 ARG A C 1
ATOM 788 O O . ARG A 1 106 ? -6.375 8.900 -0.138 1.00 98.62 106 ARG A O 1
ATOM 795 N N . LEU A 1 107 ? -5.679 6.837 -0.699 1.00 98.50 107 LEU A N 1
ATOM 796 C CA . LEU A 1 107 ? -6.991 6.201 -0.543 1.00 98.50 107 LEU A CA 1
ATOM 797 C C . LEU A 1 107 ? -7.448 6.206 0.918 1.00 98.50 107 LEU A C 1
ATOM 799 O O . LEU A 1 107 ? -8.589 6.565 1.196 1.00 98.50 107 LEU A O 1
ATOM 803 N N . ALA A 1 108 ? -6.556 5.884 1.856 1.00 98.44 108 ALA A N 1
ATOM 804 C CA . ALA A 1 108 ? -6.865 5.946 3.281 1.00 98.44 108 ALA A CA 1
ATOM 805 C C . ALA A 1 108 ? -7.244 7.367 3.732 1.00 98.44 108 ALA A C 1
ATOM 807 O O . ALA A 1 108 ? -8.223 7.537 4.459 1.00 98.44 108 ALA A O 1
ATOM 808 N N . LEU A 1 109 ? -6.530 8.389 3.247 1.00 98.38 109 LEU A N 1
ATOM 809 C CA . LEU A 1 109 ? -6.866 9.793 3.493 1.00 98.38 109 LEU A CA 1
ATOM 810 C C . LEU A 1 109 ? -8.239 10.165 2.919 1.00 98.38 109 LEU A C 1
ATOM 812 O O . LEU A 1 109 ? -9.035 10.781 3.626 1.00 98.38 109 LEU A O 1
ATOM 816 N N . GLY A 1 110 ? -8.541 9.760 1.681 1.00 98.31 110 GLY A N 1
ATOM 817 C CA . GLY A 1 110 ? -9.842 10.004 1.044 1.00 98.31 110 GLY A CA 1
ATOM 818 C C . GLY A 1 110 ? -11.016 9.333 1.76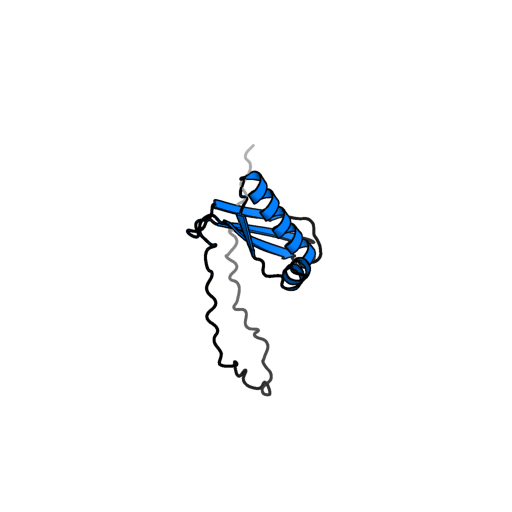7 1.00 98.31 110 GLY A C 1
ATOM 819 O O . GLY A 1 110 ? -12.120 9.867 1.775 1.00 98.31 110 GLY A O 1
ATOM 820 N N . LEU A 1 111 ? -10.766 8.204 2.434 1.00 97.75 111 LEU A N 1
ATOM 821 C CA . LEU A 1 111 ? -11.730 7.501 3.288 1.00 97.75 111 LEU A CA 1
ATOM 822 C C . LEU A 1 111 ? -11.814 8.069 4.720 1.00 97.75 111 LEU A C 1
ATOM 824 O O . LEU A 1 111 ? -12.565 7.551 5.545 1.00 97.75 111 LEU A O 1
ATOM 828 N N . GLY A 1 112 ? -11.033 9.101 5.052 1.00 98.00 112 GLY A N 1
ATOM 829 C CA . GLY A 1 112 ? -10.998 9.684 6.396 1.00 98.00 112 GLY A CA 1
ATOM 830 C C . GLY A 1 112 ? -10.316 8.803 7.451 1.00 98.00 112 GLY A C 1
ATOM 831 O O . GLY A 1 112 ? -10.506 9.018 8.650 1.00 98.00 112 GLY A O 1
ATOM 832 N N . LEU A 1 113 ? -9.509 7.818 7.043 1.00 98.00 113 LEU A N 1
ATOM 833 C CA . LEU A 1 113 ? -8.828 6.899 7.955 1.00 98.00 113 LEU A CA 1
ATOM 834 C C . LEU A 1 113 ? -7.603 7.588 8.567 1.00 98.00 113 LEU A C 1
ATOM 836 O O . LEU A 1 113 ? -6.592 7.813 7.906 1.00 98.00 113 LEU A O 1
ATOM 840 N N . ARG A 1 114 ? -7.692 7.933 9.855 1.00 95.81 114 ARG A N 1
ATO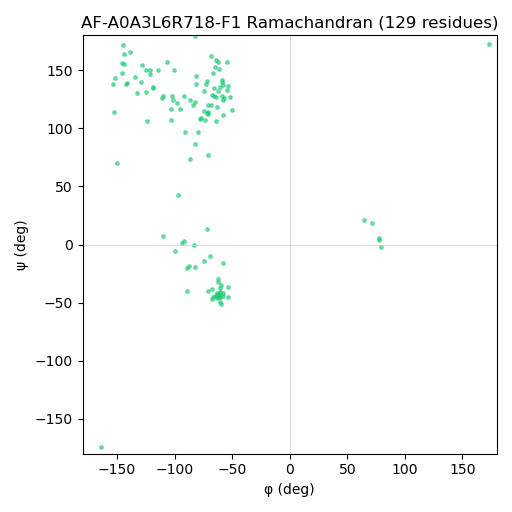M 841 C CA . ARG A 1 114 ? -6.642 8.692 10.564 1.00 95.81 114 ARG A CA 1
ATOM 842 C C . ARG A 1 114 ? -5.560 7.829 11.212 1.00 95.81 114 ARG A C 1
ATOM 844 O O . ARG A 1 114 ? -4.495 8.339 11.535 1.00 95.81 114 ARG A O 1
ATOM 851 N N . ARG A 1 115 ? -5.840 6.547 11.450 1.00 97.88 115 ARG A N 1
ATOM 852 C CA . ARG A 1 115 ? -4.946 5.616 12.152 1.00 97.88 115 ARG A CA 1
ATOM 853 C C . ARG A 1 115 ? -4.674 4.415 11.264 1.00 97.88 115 ARG A C 1
ATOM 855 O O . ARG A 1 115 ? -5.565 3.586 11.070 1.00 97.88 115 ARG A O 1
ATOM 862 N N . VAL A 1 116 ? -3.465 4.348 10.713 1.00 98.19 116 VAL A N 1
ATOM 863 C CA . VAL A 1 116 ? -3.077 3.326 9.738 1.00 98.19 116 VAL A CA 1
ATOM 864 C C . VAL A 1 116 ? -1.767 2.644 10.120 1.00 98.19 116 VAL A C 1
ATOM 866 O O . VAL A 1 116 ? -0.829 3.292 10.571 1.00 98.19 116 VAL A O 1
ATOM 869 N N . VAL A 1 117 ? -1.713 1.332 9.925 1.00 98.00 117 VAL A N 1
ATOM 870 C CA . VAL A 1 117 ? -0.482 0.539 9.882 1.00 98.00 117 VAL A CA 1
ATOM 871 C C . VAL A 1 117 ? -0.193 0.265 8.414 1.00 98.00 117 VAL A C 1
ATOM 873 O O . VAL A 1 117 ? -1.077 -0.201 7.698 1.00 98.00 117 VAL A O 1
ATOM 876 N N . VAL A 1 118 ? 1.018 0.564 7.959 1.00 97.75 118 VAL A N 1
ATOM 877 C CA . VAL A 1 118 ? 1.419 0.385 6.561 1.00 97.75 118 VAL A CA 1
ATOM 878 C C . VAL A 1 118 ? 2.415 -0.767 6.482 1.00 97.75 118 VAL A C 1
ATOM 880 O O . VAL A 1 118 ? 3.390 -0.790 7.232 1.00 97.75 118 VAL A O 1
ATOM 883 N N . GLU A 1 119 ? 2.152 -1.726 5.602 1.00 97.25 119 GLU A N 1
ATOM 884 C CA . GLU A 1 119 ? 2.958 -2.932 5.412 1.00 97.25 119 GLU A CA 1
ATOM 885 C C . GLU A 1 119 ? 3.218 -3.167 3.921 1.00 97.25 119 GLU A C 1
ATOM 887 O O . GLU A 1 119 ? 2.282 -3.180 3.120 1.00 97.25 119 GLU A O 1
ATOM 892 N N . GLY A 1 120 ? 4.482 -3.397 3.578 1.00 96.06 120 GLY A N 1
ATOM 893 C CA . GLY A 1 120 ? 4.953 -3.814 2.257 1.00 96.06 120 GLY A CA 1
ATOM 894 C C . GLY A 1 120 ? 6.146 -4.757 2.411 1.00 96.06 120 GLY A C 1
ATOM 895 O O . GLY A 1 120 ? 6.641 -4.950 3.528 1.00 96.06 120 GLY A O 1
ATOM 896 N N . ASP A 1 121 ? 6.582 -5.362 1.314 1.00 94.44 121 ASP A N 1
ATOM 897 C CA . ASP A 1 121 ? 7.649 -6.370 1.268 1.00 94.44 121 ASP A CA 1
ATOM 898 C C . ASP A 1 121 ? 9.018 -5.813 0.827 1.00 94.44 121 ASP A C 1
ATOM 900 O O . ASP A 1 121 ? 10.032 -6.504 0.953 1.00 94.44 121 ASP A O 1
ATOM 904 N N . ASP A 1 122 ? 9.091 -4.541 0.423 1.00 96.44 122 ASP A N 1
ATOM 905 C CA . ASP A 1 122 ? 10.357 -3.848 0.165 1.00 96.44 122 ASP A CA 1
ATOM 906 C C . ASP A 1 122 ? 11.018 -3.372 1.472 1.00 96.44 122 ASP A C 1
ATOM 908 O O . ASP A 1 122 ? 10.714 -2.310 2.029 1.00 96.44 122 ASP A O 1
ATOM 912 N N . LEU A 1 123 ? 11.961 -4.177 1.970 1.00 95.75 123 LEU A N 1
ATOM 913 C CA . LEU A 1 123 ? 12.710 -3.882 3.192 1.00 95.75 123 LEU A CA 1
ATOM 914 C C . LEU A 1 123 ? 13.507 -2.571 3.100 1.00 95.75 123 LEU A C 1
ATOM 916 O O . LEU A 1 123 ? 13.620 -1.875 4.110 1.00 95.75 123 LEU A O 1
ATOM 920 N N . VAL A 1 124 ? 14.039 -2.224 1.923 1.00 97.06 124 VAL A N 1
ATOM 921 C CA . VAL A 1 124 ? 14.834 -1.000 1.728 1.00 97.06 124 VAL A CA 1
ATOM 922 C C . VAL A 1 124 ? 13.939 0.220 1.896 1.00 97.06 124 VAL A C 1
ATOM 924 O O . VAL A 1 124 ? 14.277 1.135 2.649 1.00 97.06 124 VAL A O 1
ATOM 927 N N . LEU A 1 125 ? 12.764 0.207 1.264 1.00 96.88 125 LEU A N 1
ATOM 928 C CA . LEU A 1 125 ? 11.756 1.252 1.417 1.00 96.88 125 LEU A CA 1
ATOM 929 C C . LEU A 1 125 ? 11.291 1.374 2.875 1.00 96.88 125 LEU A C 1
ATOM 931 O O . LEU A 1 125 ? 11.206 2.482 3.408 1.00 96.88 125 LEU A O 1
ATOM 935 N N . VAL A 1 126 ? 11.014 0.249 3.539 1.00 95.19 126 VAL A N 1
ATOM 936 C CA . VAL A 1 126 ? 10.573 0.245 4.943 1.00 95.19 126 VAL A CA 1
ATOM 937 C C . VAL A 1 126 ? 11.647 0.811 5.873 1.00 95.19 126 VAL A C 1
ATOM 939 O O . VAL A 1 126 ? 11.316 1.570 6.785 1.00 95.19 126 VAL A O 1
ATOM 942 N N . GLN A 1 127 ? 12.918 0.463 5.665 1.00 96.44 127 GLN A N 1
ATOM 943 C CA . GLN A 1 127 ? 14.029 0.989 6.460 1.00 96.44 127 GLN A CA 1
ATOM 944 C C . GLN A 1 127 ? 14.230 2.486 6.223 1.00 96.44 127 GLN A C 1
ATOM 946 O O . GLN A 1 127 ? 14.300 3.237 7.191 1.00 96.44 127 GLN A O 1
ATOM 951 N N . LEU A 1 128 ? 14.203 2.932 4.963 1.00 96.19 128 LEU A N 1
ATOM 952 C CA . LEU A 1 128 ? 14.333 4.346 4.595 1.00 96.19 128 LEU A CA 1
ATOM 953 C C . LEU A 1 128 ? 13.317 5.244 5.322 1.00 96.19 128 LEU A C 1
ATOM 955 O O . LEU A 1 128 ? 13.635 6.370 5.692 1.00 96.19 128 LEU A O 1
ATOM 959 N N . LEU A 1 129 ? 12.092 4.755 5.530 1.00 94.94 129 LEU A N 1
ATOM 960 C CA . LEU A 1 129 ? 11.025 5.508 6.198 1.00 94.94 129 LEU A CA 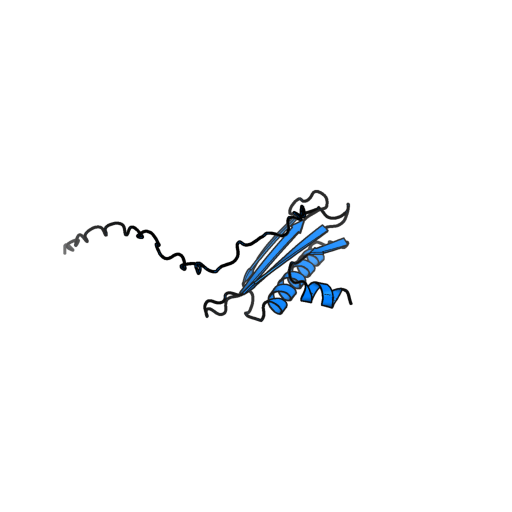1
ATOM 961 C C . LEU A 1 129 ? 11.101 5.469 7.727 1.00 94.94 129 LEU A C 1
ATOM 963 O O . LEU A 1 129 ? 10.459 6.288 8.384 1.00 94.94 129 LEU A O 1
ATOM 967 N N . ARG A 1 130 ? 11.823 4.502 8.300 1.00 93.88 130 ARG A N 1
ATOM 968 C CA . ARG A 1 130 ? 11.954 4.353 9.755 1.00 93.88 130 ARG A CA 1
ATOM 969 C C . ARG A 1 130 ? 13.099 5.176 10.345 1.00 93.88 130 ARG A C 1
ATOM 971 O O . ARG A 1 130 ? 13.027 5.455 11.539 1.00 93.88 130 ARG A O 1
ATOM 978 N N . GLY A 1 131 ? 14.058 5.607 9.520 1.00 78.62 131 GLY A N 1
ATOM 979 C CA . GLY A 1 131 ? 15.260 6.325 9.953 1.00 78.62 131 GLY A CA 1
ATOM 980 C C . GLY A 1 131 ? 16.359 5.356 10.340 1.00 78.62 131 GLY A C 1
ATOM 981 O O . GLY A 1 131 ? 16.391 4.961 11.525 1.00 78.62 131 GLY A O 1
#

Sequence (131 aa):
MACPTSLLPAAAPFFPGPCHRAPQLSPSARPFQPSSRVVLVQWVPPPRGWFKINFNGSVYHDGSGRASIGGAIRDSAGRVVLALAEPTEHSTVGIVEARAMIRGLRLALGLGLRRVVVEGDDLVLVQLLRG

InterPro domains:
  IPR002156 Ribonuclease H domain [PF13456] (54-131)
  IPR012337 Ribonuclease H-like superfamily [SSF53098] (50-131)
  IPR036397 Ribonuclease H superfamily [G3DSA:3.30.420.10] (50-131)
  IPR053151 Ribonuclease H-like [PTHR47723] (33-129)

Foldseek 3Di:
DDDDDDDDDDDDDDDDDDPPDDPPDDPPDDPPDPPPPDDDDDDAADPALEKEKEKAKDADPPPPQWIKIWIFIAHRVRDTPDIDIGTDGRDPRLVRRVVRQVVSVVVCVVVVRPHYDYDYDPPVNVVVVVD

=== Feature glossary ===
The record interleaves many kinds of information about one protein. Here is each kind framed as the question it answers.

Q: Are the domains correctly placed relative to each other?
A: Predicted aligned error is AlphaFold's pairwise confidence. Unlike pLDDT (per-residue), PAE is per-residue-pair and captures whether two parts of the structure are correctly placed relative to each other. Units are ångströms of expected positional error.

Q: Which residues are in helices, strands, or loops?
A: Eight-state secondary structure (DSSP): H is the canonical α-helix, G the tighter 3₁₀-helix, I the wider π-helix; E/B are β-structure, T and S are turns and bends, and '-' is everything else. DSSP derives these from the pattern of main-chain N–H···O=C hydrogen bonds, not from the sequence.

Q: What if only a Cα trace is available?
A: P-SEA three-state annotation labels each residue as helix, strand, or coil based purely on the geometry of the Cα trace. It serves as a fallback when the full backbone (and thus DSSP) is unavailable.

Q: What are the backbone torsion angles?
A: φ (phi) and ψ (psi) are the two rotatable backbone dihedrals per residue: φ is the C(i-1)–N–Cα–C torsion, ψ is the N–Cα–C–N(i+1) torsion, both in degrees on (−180°, 180°]. α-helical residues cluster near (−60°, −45°); β-strand residues near (−120°, +130°). A Ramachandran plot is simply a scatter of (φ, ψ) for every residue.

Q: What known structures does this most resemble?
A: Structural nearest neighbors (via Foldseek easy-search vs the PDB). Reported per hit: target PDB id, E-value, and alignment TM-score. A TM-score above ~0.5 is the conventional threshold for 'same fold'.

Q: What family and function is it annotated with?
A: Database cross-references. InterPro integrates a dozen domain/family signature databases into unified entries with residue-range hits. GO terms attach function/process/location labels with evidence codes. CATH codes position the fold in a four-level structural taxonomy. Organism is the NCBI-taxonomy species name.

Q: Which residues are buried vs exposed?
A: Solvent accessibility: the surface area of each residue that a 1.4 Å water probe can touch, in Å². When only backbone atoms are present the absolute values are lower than full-atom SASA (side chains contribute most of the area) and are flagged as backbone-only.

Q: What do the diagnostic plots show?
A: Three diagnostic plots accompany the record. The Cα contact map visualizes the tertiary structure as a 2D adjacency matrix (8 Å cutoff, sequence-local contacts suppressed). The Ramachandran plot shows the distribution of backbone (φ, ψ) torsions, with points in the α and β basins reflecting secondary structure content. The PAE plot shows AlphaFold's inter-residue confidence as a color matrix.

Q: What is the amino-acid chain?
A: The amino-acid sequence is the protein's primary structure: the linear order of residues from the N-terminus to the C-terminus, written in one-letter code. Everything else here — the 3D coordinates, the secondary structure, the domain annotations — is ultimately a consequence of this string.

Q: What do the rendered images show?
A: The six renders are orthographic views along the three Cartesian axes in both directions. Representation (cartoon, sticks, or surface) and color scheme (sequence-rainbow or by-chain) vary across proteins so the training set covers all the common visualization conventions.

Q: Where is each backbone atom in 3D?
A: The mmCIF table is the protein's shape written out atom by atom. For each backbone N, Cα, C, and carbonyl O, it records an (x, y, z) coordinate triple in Å plus the residue type, chain letter, and residue number.

Q: How mobile is each atom in the crystal?
A: For experimental (PDB) structures, the B-factor (temperature factor) quantifies the positional spread of each atom in the crystal — a combination of thermal vibration and static disorder — in units of Å². High B-factors mark flexible loops or poorly resolved regions; low B-factors mark the rigid, well-ordered core.

Q: How big and how compact is the whole molecule?
A: Three whole-structure scalars: the radius of gyration (RMS distance of Cα from centroid, in Å), the count of Cα–Cα contacts (pairs closer than 8 Å and separated by more than four residues in sequence — i.e. tertiary, not local, contacts), and the bounding-box dimensions. Together they distinguish compact globular folds from extended fibres or disordered chains.

Q: What does the local fold look like, residue by residue?
A: A 3Di character summarizes, for each residue, the relative orientation of the Cα frame of its nearest spatial neighbor. Because it encodes fold topology rather than chemistry, 3Di alignments detect remote structural similarity that sequence alignment misses.

Q: How confident is the AlphaFold model at each residue?
A: For AlphaFold models, the B-factor field carries pLDDT — the model's own estimate of local accuracy on a 0–100 scale. Regions with pLDDT<50 should be treated as essentially unmodeled; they often correspond to intrinsically disordered segments.